Protein AF-A0A2E3REM9-F1 (afdb_monomer_lite)

Radius of gyration: 15.67 Å; chains: 1; bounding box: 41×40×38 Å

Secondary structure (DSSP, 8-state):
-EES-S-HHHHHHHHHHHHHHSPTTPPPEEEEEE-GGGS-TTS----HHHHHHHHGGGSSEEEEEES-HHHHHHHHGGGS-S-SEEEE-TT---TT-HHHHHHHHHH--TT-EEEEEEEETTTTEEEEEE--HHHHHHHHHHHS-----

Sequence (149 aa):
MEFGITDPDRSLRLVKLAVEACSPGQQVCYTALDLFDARSEKRSPLTIKQAHRHFASSGAKVQLVPGPLPEGLARTANTLLGSDLIIFAEDVVPANDGRFWFYLPRLLHPESCVLRAHRAGVDQECRFAEITHAEVERRASIGLPRRVA

Foldseek 3Di:
DEEDDQDLVVVLVVLLVVVVPDDPPDAAAAEYEEQQCPDDPVRPNRHPVNSCVSNVVSRHNYHYFHDDQLVSCVVCLVVQAAAQEYEYEAVDDPDQQLSNLQSVLRNHDPNHWYWYWFQDDPVRDTDIDTQDSVNSVVSNVSNDDPPDD

pLDDT: mean 84.79, std 11.6, range [41.91, 95.25]

Structure (mmCIF, N/CA/C/O backbone):
data_AF-A0A2E3REM9-F1
#
_entry.id   AF-A0A2E3REM9-F1
#
loop_
_atom_site.group_PDB
_atom_site.id
_atom_site.type_symbol
_atom_site.label_atom_id
_atom_site.label_alt_id
_atom_site.label_comp_id
_atom_site.label_asym_id
_atom_site.label_entity_id
_atom_site.label_seq_id
_atom_site.pdbx_PDB_ins_code
_atom_site.Cartn_x
_atom_site.Cartn_y
_atom_site.Cartn_z
_atom_site.occupancy
_atom_site.B_iso_or_equiv
_atom_site.auth_seq_id
_atom_site.auth_comp_id
_atom_site.auth_asym_id
_atom_site.auth_atom_id
_atom_site.pdbx_PDB_model_num
ATOM 1 N N . MET A 1 1 ? -2.068 -0.260 3.474 1.00 92.31 1 MET A N 1
ATOM 2 C CA . MET A 1 1 ? -0.804 -0.089 2.723 1.00 92.31 1 MET A CA 1
ATOM 3 C C . MET A 1 1 ? -0.969 -0.627 1.311 1.00 92.31 1 MET A C 1
ATOM 5 O O . MET A 1 1 ? -1.717 -1.579 1.119 1.00 92.31 1 MET A O 1
ATOM 9 N N . GLU A 1 2 ? -0.274 -0.042 0.340 1.00 93.25 2 GLU A N 1
ATOM 10 C CA . GLU A 1 2 ? -0.287 -0.493 -1.051 1.00 93.25 2 GLU A CA 1
ATOM 11 C C . GLU A 1 2 ? 1.123 -0.582 -1.658 1.00 93.25 2 GLU A C 1
ATOM 13 O O . GLU A 1 2 ? 1.978 0.278 -1.433 1.00 93.25 2 GLU A O 1
ATOM 18 N N . PHE A 1 3 ? 1.355 -1.637 -2.436 1.00 91.69 3 PHE A N 1
ATOM 19 C CA . PHE A 1 3 ? 2.582 -1.899 -3.174 1.00 91.69 3 PHE A CA 1
ATOM 20 C C . PHE A 1 3 ? 2.321 -1.765 -4.672 1.00 91.69 3 PHE A C 1
ATOM 22 O O . PHE A 1 3 ? 1.681 -2.626 -5.278 1.00 91.69 3 PHE A O 1
ATOM 29 N N . GLY A 1 4 ? 2.854 -0.695 -5.260 1.00 89.19 4 GLY A N 1
ATOM 30 C CA . GLY A 1 4 ? 2.566 -0.292 -6.629 1.00 89.19 4 GLY A CA 1
ATOM 31 C C . GLY A 1 4 ? 1.167 0.301 -6.774 1.00 89.19 4 GLY A C 1
ATOM 32 O O . GLY A 1 4 ? 0.169 -0.313 -6.415 1.00 89.19 4 GLY A O 1
ATOM 33 N N . ILE A 1 5 ? 1.079 1.492 -7.353 1.00 88.19 5 ILE A N 1
ATOM 34 C CA . ILE A 1 5 ? -0.178 2.140 -7.710 1.00 88.19 5 ILE A CA 1
ATOM 35 C C . ILE A 1 5 ? -0.357 1.996 -9.220 1.00 88.19 5 ILE A C 1
ATOM 37 O O . ILE A 1 5 ? 0.382 2.572 -10.019 1.00 88.19 5 ILE A O 1
ATOM 41 N N . THR A 1 6 ? -1.326 1.188 -9.634 1.00 83.19 6 THR A N 1
ATOM 42 C CA . THR A 1 6 ? -1.710 1.046 -11.051 1.00 83.19 6 THR A CA 1
ATOM 43 C C . THR A 1 6 ? -2.896 1.923 -11.423 1.00 83.19 6 THR A C 1
ATOM 45 O O . THR A 1 6 ? -2.969 2.408 -12.549 1.00 83.19 6 THR A O 1
ATOM 48 N N . ASP A 1 7 ? -3.798 2.144 -10.470 1.00 87.00 7 ASP A N 1
ATOM 49 C CA . ASP A 1 7 ? -5.006 2.955 -10.597 1.00 87.00 7 ASP A CA 1
ATOM 50 C C . ASP A 1 7 ? -5.124 3.840 -9.342 1.00 87.00 7 ASP A C 1
ATOM 52 O O . ASP A 1 7 ? -5.569 3.356 -8.296 1.00 87.00 7 ASP A O 1
ATOM 56 N N . PRO A 1 8 ? -4.684 5.111 -9.417 1.00 89.12 8 PRO A N 1
ATOM 57 C CA . PRO A 1 8 ? -4.715 6.034 -8.285 1.00 89.12 8 PRO A CA 1
ATOM 58 C C . PRO A 1 8 ? -6.134 6.312 -7.785 1.00 89.12 8 PRO A C 1
ATOM 60 O O . PRO A 1 8 ? -6.338 6.428 -6.577 1.00 89.12 8 PRO A O 1
ATOM 63 N N . ASP A 1 9 ? -7.115 6.357 -8.691 1.00 90.81 9 ASP A N 1
ATOM 64 C CA . ASP A 1 9 ? -8.505 6.646 -8.354 1.00 90.81 9 ASP A CA 1
ATOM 65 C C . ASP A 1 9 ? -9.126 5.492 -7.559 1.00 90.81 9 ASP A C 1
ATOM 67 O O . ASP A 1 9 ? -9.851 5.723 -6.586 1.00 90.81 9 ASP A O 1
ATOM 71 N N . ARG A 1 10 ? -8.825 4.235 -7.920 1.00 89.62 10 ARG A N 1
ATOM 72 C CA . ARG A 1 10 ? -9.214 3.062 -7.116 1.00 89.62 10 ARG A CA 1
ATOM 73 C C . ARG A 1 10 ? -8.618 3.146 -5.720 1.00 89.62 10 ARG A C 1
ATOM 75 O O . ARG A 1 10 ? -9.345 2.971 -4.743 1.00 89.62 10 ARG A O 1
ATOM 82 N N . SER A 1 11 ? -7.317 3.399 -5.625 1.00 92.12 11 SER A N 1
ATOM 83 C CA . SER A 1 11 ? -6.638 3.506 -4.337 1.00 92.12 11 SER A CA 1
ATOM 84 C C . SER A 1 11 ? -7.252 4.620 -3.490 1.00 92.12 11 SER A C 1
ATOM 86 O O . SER A 1 11 ? -7.528 4.411 -2.313 1.00 92.12 11 SER A O 1
ATOM 88 N N . LEU A 1 12 ? -7.572 5.773 -4.088 1.00 94.06 12 LEU A N 1
ATOM 89 C CA . LEU A 1 12 ? -8.200 6.887 -3.381 1.00 94.06 12 LEU A CA 1
ATOM 90 C C . LEU A 1 12 ? -9.591 6.519 -2.858 1.00 94.06 12 LEU A C 1
ATOM 92 O O . LEU A 1 12 ? -9.904 6.835 -1.710 1.00 94.06 12 LEU A O 1
ATOM 96 N N . ARG A 1 13 ? -10.413 5.833 -3.663 1.00 93.06 13 ARG A N 1
ATOM 97 C CA . ARG A 1 13 ? -11.732 5.344 -3.227 1.00 93.06 13 ARG A CA 1
ATOM 98 C C . ARG A 1 13 ? -11.617 4.391 -2.039 1.00 93.06 13 ARG A C 1
ATOM 100 O O . ARG A 1 13 ? -12.376 4.533 -1.089 1.00 93.06 13 ARG A O 1
ATOM 107 N N . LEU A 1 14 ? -10.653 3.469 -2.063 1.00 92.25 14 LEU A N 1
ATOM 108 C CA . LEU A 1 14 ? -10.423 2.536 -0.955 1.00 92.25 14 LEU A CA 1
ATOM 109 C C . LEU A 1 14 ? -9.978 3.251 0.323 1.00 92.25 14 LEU A C 1
ATOM 111 O O . LEU A 1 14 ? -10.472 2.936 1.401 1.00 92.25 14 LEU A O 1
ATOM 115 N N . VAL A 1 15 ? -9.080 4.233 0.213 1.00 94.44 15 VAL A N 1
ATOM 116 C CA . VAL A 1 15 ? -8.633 5.012 1.377 1.00 94.44 15 VAL A CA 1
ATOM 117 C C . VAL A 1 15 ? -9.785 5.829 1.959 1.00 94.44 15 VAL A C 1
ATOM 119 O O . VAL A 1 15 ? -9.955 5.840 3.173 1.00 94.44 15 VAL A O 1
ATOM 122 N N . LYS A 1 16 ? -10.602 6.471 1.115 1.00 94.56 16 LYS A N 1
ATOM 123 C CA . LYS A 1 16 ? -11.787 7.213 1.573 1.00 94.56 16 LYS A CA 1
ATOM 124 C C . LYS A 1 16 ? -12.793 6.302 2.270 1.00 94.56 16 LYS A C 1
ATOM 126 O O . LYS A 1 16 ? -13.236 6.637 3.360 1.00 94.56 16 LYS A O 1
ATOM 131 N N . LEU A 1 17 ? -13.065 5.128 1.700 1.00 94.06 17 LEU A N 1
ATOM 132 C CA . LEU A 1 17 ? -13.930 4.129 2.325 1.00 94.06 17 LEU A CA 1
ATOM 133 C C . LEU A 1 17 ? -13.404 3.710 3.707 1.00 94.06 17 LEU A C 1
ATOM 135 O O . LEU A 1 17 ? -14.178 3.616 4.652 1.00 94.06 17 LEU A O 1
ATOM 139 N N . ALA A 1 18 ? -12.093 3.494 3.844 1.00 93.06 18 ALA A N 1
ATOM 140 C CA . ALA A 1 18 ? -11.487 3.167 5.133 1.00 93.06 18 ALA A CA 1
ATOM 141 C C . ALA A 1 18 ? -11.625 4.316 6.147 1.00 93.06 18 ALA A C 1
ATOM 143 O O . ALA A 1 18 ? -11.913 4.071 7.313 1.00 93.06 18 ALA A O 1
ATOM 144 N N . VAL A 1 19 ? -11.451 5.568 5.708 1.00 93.62 19 VAL A N 1
ATOM 145 C CA . VAL A 1 19 ? -11.638 6.757 6.557 1.00 93.62 19 VAL A CA 1
ATOM 146 C C . VAL A 1 19 ? -13.088 6.886 7.019 1.00 93.62 19 VAL A C 1
ATOM 148 O O . VAL A 1 19 ? -13.319 7.151 8.194 1.00 93.62 19 VAL A O 1
ATOM 151 N N . GLU A 1 20 ? -14.054 6.660 6.130 1.00 92.62 20 GLU A N 1
ATOM 152 C CA . GLU A 1 20 ? -15.488 6.699 6.444 1.00 92.62 20 GLU A CA 1
ATOM 153 C C . GLU A 1 20 ? -15.923 5.557 7.375 1.00 92.62 20 GLU A C 1
ATOM 155 O O . GLU A 1 20 ? -16.804 5.747 8.210 1.00 92.62 20 GLU A O 1
ATOM 160 N N . ALA A 1 21 ? -15.300 4.381 7.254 1.00 91.06 21 ALA A N 1
ATOM 161 C CA . ALA A 1 21 ? -15.583 3.221 8.097 1.00 91.06 21 ALA A CA 1
ATOM 162 C C . ALA A 1 21 ? -14.906 3.283 9.480 1.00 91.06 21 ALA A C 1
ATOM 164 O O . ALA A 1 21 ? -15.289 2.538 10.385 1.00 91.06 21 ALA A O 1
ATOM 165 N N . CYS A 1 22 ? -13.894 4.137 9.657 1.00 89.69 22 CYS A N 1
ATOM 166 C CA . CYS A 1 22 ? -13.171 4.254 10.918 1.00 89.69 22 CYS A CA 1
ATOM 167 C C . CYS A 1 22 ? -14.002 4.955 11.997 1.00 89.69 22 CYS A C 1
ATOM 169 O O . CYS A 1 22 ? -14.762 5.889 11.744 1.00 89.69 22 CYS A O 1
ATOM 171 N N . SER A 1 23 ? -13.807 4.527 13.246 1.00 87.81 23 SER A N 1
ATOM 172 C CA . SER A 1 23 ? -14.480 5.149 14.386 1.00 87.81 23 SER A CA 1
ATOM 173 C C . SER A 1 23 ? -13.996 6.590 14.600 1.00 87.81 23 SER A C 1
ATOM 175 O O . SER A 1 23 ? -12.817 6.882 14.367 1.00 87.81 23 SER A O 1
ATOM 177 N N . PRO A 1 24 ? -14.854 7.491 15.116 1.00 83.00 24 PRO A N 1
ATOM 178 C CA . PRO A 1 24 ? -14.444 8.845 15.469 1.00 83.00 24 PRO A CA 1
ATOM 179 C C . PRO A 1 24 ? -13.210 8.843 16.384 1.00 83.00 24 PRO A C 1
ATOM 181 O O . PRO A 1 24 ? -13.202 8.194 17.428 1.00 83.00 24 PRO A O 1
ATOM 184 N N . GLY A 1 25 ? -12.161 9.569 15.986 1.00 80.62 25 GLY A N 1
ATOM 185 C CA . GLY A 1 25 ? -10.901 9.671 16.734 1.00 80.62 25 GLY A CA 1
ATOM 186 C C . GLY A 1 25 ? -9.806 8.683 16.316 1.00 80.62 25 GLY A C 1
ATOM 187 O O . GLY A 1 25 ? -8.664 8.854 16.740 1.00 80.62 25 GLY A O 1
ATOM 188 N N . GLN A 1 26 ? -10.098 7.702 15.456 1.00 88.19 26 GLN A N 1
ATOM 189 C CA . GLN A 1 26 ? -9.066 6.875 14.826 1.00 88.19 26 GLN A CA 1
ATOM 190 C C . GLN A 1 26 ? -8.552 7.527 13.539 1.00 88.19 26 GLN A C 1
ATOM 192 O O . GLN A 1 26 ? -9.322 8.043 12.731 1.00 88.19 26 GLN A O 1
ATOM 197 N N . GLN A 1 27 ? -7.232 7.503 13.341 1.00 90.50 27 GLN A N 1
ATOM 198 C CA . GLN A 1 27 ? -6.590 8.032 12.140 1.00 90.50 27 GLN A CA 1
ATOM 199 C C . GLN A 1 27 ? -6.176 6.890 11.213 1.00 90.50 27 GLN A C 1
ATOM 201 O O . GLN A 1 27 ? -5.276 6.116 11.535 1.00 90.50 27 GLN A O 1
ATOM 206 N N . VAL A 1 28 ? -6.767 6.844 10.018 1.00 93.56 28 VAL A N 1
ATOM 207 C CA . VAL A 1 28 ? -6.306 5.950 8.950 1.00 93.56 28 VAL A CA 1
ATOM 208 C C . VAL A 1 28 ? -4.937 6.410 8.462 1.00 93.56 28 VAL A C 1
ATOM 210 O O . VAL A 1 28 ? -4.751 7.570 8.084 1.00 93.56 28 VAL A O 1
ATOM 213 N N . CYS A 1 29 ? -3.979 5.488 8.443 1.00 94.12 29 CYS A N 1
ATOM 214 C CA . CYS A 1 29 ? -2.651 5.703 7.881 1.00 94.12 29 CYS A CA 1
ATOM 215 C C . CYS A 1 29 ? -2.546 4.973 6.539 1.00 94.12 29 CYS A C 1
ATOM 217 O O . CYS A 1 29 ? -2.683 3.752 6.463 1.00 94.12 29 CYS A O 1
ATOM 219 N N . TYR A 1 30 ? -2.293 5.720 5.467 1.00 95.25 30 TYR A N 1
ATOM 220 C CA . TYR A 1 30 ? -2.140 5.170 4.128 1.00 95.25 30 TYR A CA 1
ATOM 221 C C . TYR A 1 30 ? -0.698 5.313 3.654 1.00 95.25 30 TYR A C 1
ATOM 223 O O . TYR A 1 30 ? -0.241 6.413 3.344 1.00 95.25 30 TYR A O 1
ATOM 231 N N . THR A 1 31 ? -0.001 4.184 3.555 1.00 94.81 31 THR A N 1
ATOM 232 C CA . THR A 1 31 ? 1.347 4.125 2.986 1.00 94.81 31 THR A CA 1
ATOM 233 C C . THR A 1 31 ? 1.319 3.475 1.611 1.00 94.81 31 THR A C 1
ATOM 235 O O . THR A 1 31 ? 0.779 2.375 1.475 1.00 94.81 31 THR A O 1
ATOM 238 N N . ALA A 1 32 ? 1.940 4.119 0.623 1.00 93.50 32 ALA A N 1
ATOM 239 C CA . ALA A 1 32 ? 2.143 3.555 -0.708 1.00 93.50 32 ALA A CA 1
ATOM 240 C C . ALA A 1 32 ? 3.629 3.521 -1.080 1.00 93.50 32 ALA A C 1
ATOM 242 O O . ALA A 1 32 ? 4.317 4.542 -0.995 1.00 93.50 32 ALA A O 1
ATOM 243 N N . LEU A 1 33 ? 4.113 2.353 -1.503 1.00 92.69 33 LEU A N 1
ATOM 244 C CA . LEU A 1 33 ? 5.456 2.181 -2.057 1.00 92.69 33 LEU A CA 1
ATOM 245 C C . LEU A 1 33 ? 5.346 2.042 -3.572 1.00 92.69 33 LEU A C 1
ATOM 247 O O . LEU A 1 33 ? 4.666 1.142 -4.067 1.00 92.69 33 LEU A O 1
ATOM 251 N N . ASP A 1 34 ? 6.033 2.911 -4.301 1.00 91.06 34 ASP A N 1
ATOM 252 C CA . ASP A 1 34 ? 6.029 2.913 -5.760 1.00 91.06 34 ASP A CA 1
ATOM 253 C C . ASP A 1 34 ? 7.325 3.530 -6.300 1.00 91.06 34 ASP A C 1
ATOM 255 O O . ASP A 1 34 ? 8.010 4.292 -5.624 1.00 91.06 34 ASP A O 1
ATOM 259 N N . LEU A 1 35 ? 7.649 3.242 -7.554 1.00 89.38 35 LEU A N 1
ATOM 260 C CA . LEU A 1 35 ? 8.724 3.896 -8.286 1.00 89.38 35 LEU A CA 1
ATOM 261 C C . LEU A 1 35 ? 8.412 5.373 -8.590 1.00 89.38 35 LEU A C 1
ATOM 263 O O . LEU A 1 35 ? 9.348 6.163 -8.673 1.00 89.38 35 LEU A O 1
ATOM 267 N N . PHE A 1 36 ? 7.134 5.753 -8.730 1.00 88.81 36 PHE A N 1
ATOM 268 C CA . PHE A 1 36 ? 6.691 7.107 -9.108 1.00 88.81 36 PHE A CA 1
ATOM 269 C C . PHE A 1 36 ? 7.482 7.670 -10.304 1.00 88.81 36 PHE A C 1
ATOM 271 O O . PHE A 1 36 ? 7.388 7.137 -11.408 1.00 88.81 36 PHE A O 1
ATOM 278 N N . ASP A 1 37 ? 8.308 8.696 -10.075 1.00 86.62 37 ASP A N 1
ATOM 279 C CA . ASP A 1 37 ? 9.135 9.370 -11.080 1.00 86.62 37 ASP A CA 1
ATOM 280 C C . ASP A 1 37 ? 10.173 8.440 -11.740 1.00 86.62 37 ASP A C 1
ATOM 282 O O . ASP A 1 37 ? 10.679 8.746 -12.815 1.00 86.62 37 ASP A O 1
ATOM 286 N N . ALA A 1 38 ? 10.481 7.292 -11.125 1.00 84.38 38 ALA A N 1
ATOM 287 C CA . ALA A 1 38 ? 11.382 6.278 -11.674 1.00 84.38 38 ALA A CA 1
ATOM 288 C C . ALA A 1 38 ? 10.677 5.229 -12.559 1.00 84.38 38 ALA A C 1
ATOM 290 O O . ALA A 1 38 ? 11.325 4.294 -13.036 1.00 84.38 38 ALA A O 1
ATOM 291 N N . ARG A 1 39 ? 9.355 5.328 -12.776 1.00 80.56 39 ARG A N 1
ATOM 292 C CA . ARG A 1 39 ? 8.654 4.462 -13.736 1.00 80.56 39 ARG A CA 1
ATOM 293 C C . ARG A 1 39 ? 9.093 4.805 -15.160 1.00 80.56 39 ARG A C 1
ATOM 295 O O . ARG A 1 39 ? 9.197 5.968 -15.528 1.00 80.56 39 ARG A O 1
ATOM 302 N N . SER A 1 40 ? 9.295 3.783 -15.993 1.00 71.62 40 SER A N 1
ATOM 303 C CA . SER A 1 40 ? 9.466 3.985 -17.436 1.00 71.62 40 SER A CA 1
ATOM 304 C C . SER A 1 40 ? 8.228 4.674 -18.017 1.00 71.62 40 SER A C 1
ATOM 306 O O . SER A 1 40 ? 7.124 4.258 -17.671 1.00 71.62 40 SER A O 1
ATOM 308 N N . GLU A 1 41 ? 8.388 5.600 -18.965 1.00 60.84 41 GLU A N 1
ATOM 309 C CA . GLU A 1 41 ? 7.301 6.391 -19.585 1.00 60.84 41 GLU A CA 1
ATOM 310 C C . GLU A 1 41 ? 6.109 5.561 -20.112 1.00 60.84 41 GLU A C 1
ATOM 312 O O . GLU A 1 41 ? 4.993 6.059 -20.221 1.00 60.84 41 GLU A O 1
ATOM 317 N N . LYS A 1 42 ? 6.319 4.269 -20.402 1.00 62.09 42 LYS A N 1
ATOM 318 C CA . LYS A 1 42 ? 5.278 3.322 -20.838 1.00 62.09 42 LYS A CA 1
ATOM 319 C C . LYS A 1 42 ? 4.334 2.846 -19.723 1.00 62.09 42 LYS A C 1
ATOM 321 O O . LYS A 1 42 ? 3.307 2.245 -20.027 1.00 62.09 42 LYS A O 1
ATOM 326 N N . ARG A 1 43 ? 4.671 3.051 -18.447 1.00 61.72 43 ARG A N 1
ATOM 327 C CA . ARG A 1 43 ? 3.816 2.739 -17.290 1.00 61.72 43 ARG A CA 1
ATOM 328 C C . ARG A 1 43 ? 3.332 4.061 -16.707 1.00 61.72 43 ARG A C 1
ATOM 330 O O . ARG A 1 43 ? 4.161 4.915 -16.430 1.00 61.72 43 ARG A O 1
ATOM 337 N N . SER A 1 44 ? 2.010 4.193 -16.549 1.00 61.56 44 SER A N 1
ATOM 338 C CA . SER A 1 44 ? 1.286 5.394 -16.090 1.00 61.56 44 SER A CA 1
ATOM 339 C C . SER A 1 44 ? 2.155 6.372 -15.269 1.00 61.56 44 SER A C 1
ATOM 341 O O . SER A 1 44 ? 2.650 5.972 -14.207 1.00 61.56 44 SER A O 1
ATOM 343 N N . PRO A 1 45 ? 2.372 7.619 -15.739 1.00 67.81 45 PRO A N 1
ATOM 344 C CA . PRO A 1 45 ? 3.362 8.538 -15.181 1.00 67.81 45 PRO A CA 1
ATOM 345 C C 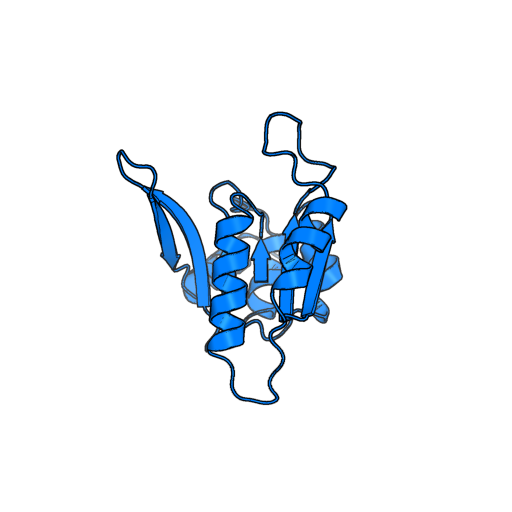. PRO A 1 45 ? 2.803 9.270 -13.955 1.00 67.81 45 PRO A C 1
ATOM 347 O O . PRO A 1 45 ? 2.622 10.487 -13.960 1.00 67.81 45 PRO A O 1
ATOM 350 N N . LEU A 1 46 ? 2.482 8.530 -12.894 1.00 84.50 46 LEU A N 1
ATOM 351 C CA . LEU A 1 46 ? 2.107 9.138 -11.624 1.00 84.50 46 LEU A CA 1
ATOM 352 C C . LEU A 1 46 ? 3.373 9.620 -10.902 1.00 84.50 46 LEU A C 1
ATOM 354 O O . LEU A 1 46 ? 4.058 8.843 -10.239 1.00 84.50 46 LEU A O 1
ATOM 358 N N . THR A 1 47 ? 3.671 10.913 -11.012 1.00 89.12 47 THR A N 1
ATOM 359 C CA . THR A 1 47 ? 4.765 11.540 -10.249 1.00 89.12 47 THR A CA 1
ATOM 360 C C . THR A 1 47 ? 4.453 11.546 -8.754 1.00 89.12 47 THR A C 1
ATOM 362 O O . THR A 1 47 ? 3.283 11.576 -8.348 1.00 89.12 47 THR A O 1
ATOM 365 N N . ILE A 1 48 ? 5.483 11.629 -7.906 1.00 91.56 48 ILE A N 1
ATOM 366 C CA . ILE A 1 48 ? 5.274 11.701 -6.451 1.00 91.56 48 ILE A CA 1
ATOM 367 C C . ILE A 1 48 ? 4.432 12.925 -6.051 1.00 91.56 48 ILE A C 1
ATOM 369 O O . ILE A 1 48 ? 3.583 12.852 -5.162 1.00 91.56 48 ILE A O 1
ATOM 373 N N . LYS A 1 49 ? 4.600 14.052 -6.759 1.00 91.06 49 LYS A N 1
ATOM 374 C CA . LYS A 1 49 ? 3.833 15.287 -6.528 1.00 91.06 49 LYS A CA 1
ATOM 375 C C . LYS A 1 49 ? 2.360 15.121 -6.893 1.00 91.06 49 LYS A C 1
ATOM 377 O O . LYS A 1 49 ? 1.489 15.631 -6.186 1.00 91.06 49 LYS A O 1
ATOM 382 N N . GLN A 1 50 ? 2.066 14.441 -8.002 1.00 91.75 50 GLN A N 1
ATOM 383 C CA . GLN A 1 50 ? 0.687 14.143 -8.394 1.00 91.75 50 GLN A CA 1
ATOM 384 C C . GLN A 1 50 ? 0.039 13.187 -7.399 1.00 91.75 50 GLN A C 1
ATOM 386 O O . GLN A 1 50 ? -1.056 13.489 -6.936 1.00 91.75 50 GLN A O 1
ATOM 391 N N . ALA A 1 51 ? 0.733 12.116 -7.005 1.00 92.31 51 ALA A N 1
ATOM 392 C CA . ALA A 1 51 ? 0.247 11.184 -5.995 1.00 92.31 51 ALA A CA 1
ATOM 393 C C . ALA A 1 51 ? -0.073 11.903 -4.676 1.00 92.31 51 ALA A C 1
ATOM 395 O O . ALA A 1 51 ? -1.180 11.774 -4.158 1.00 92.31 51 ALA A O 1
ATOM 396 N N . HIS A 1 52 ? 0.840 12.737 -4.169 1.00 92.44 52 HIS A N 1
ATOM 397 C CA . HIS A 1 52 ? 0.619 13.444 -2.906 1.00 92.44 52 HIS A CA 1
ATOM 398 C C . HIS A 1 52 ? -0.616 14.349 -2.965 1.00 92.44 52 HIS A C 1
ATOM 400 O O . HIS A 1 52 ? -1.452 14.332 -2.067 1.00 92.44 52 HIS A O 1
ATOM 406 N N . ARG A 1 53 ? -0.769 15.118 -4.048 1.00 93.25 53 ARG A N 1
ATOM 407 C CA . ARG A 1 53 ? -1.945 15.973 -4.259 1.00 93.25 53 ARG A CA 1
ATOM 408 C C . ARG A 1 53 ? -3.233 15.163 -4.413 1.00 93.25 53 ARG A C 1
ATOM 410 O O . ARG A 1 53 ? -4.267 15.586 -3.911 1.00 93.25 53 ARG A O 1
ATOM 417 N N . HIS A 1 54 ? -3.167 14.013 -5.077 1.00 93.19 54 HIS A N 1
ATOM 418 C CA . HIS A 1 54 ? -4.311 13.133 -5.283 1.00 93.19 54 HIS A CA 1
ATOM 419 C C . HIS A 1 54 ? -4.837 12.578 -3.949 1.00 93.19 54 HIS A C 1
ATOM 421 O O . HIS A 1 54 ? -6.021 12.711 -3.632 1.00 93.19 54 HIS A O 1
ATOM 427 N N . PHE A 1 55 ? -3.939 12.056 -3.109 1.00 94.25 55 PHE A N 1
ATOM 428 C CA . PHE A 1 55 ? -4.301 11.454 -1.824 1.00 94.25 55 PHE A CA 1
ATOM 429 C C . PHE A 1 55 ? -4.483 12.457 -0.679 1.00 94.25 55 PHE A C 1
ATOM 431 O O . PHE A 1 55 ? -5.097 12.103 0.324 1.00 94.25 55 PHE A O 1
ATOM 438 N N . ALA A 1 56 ? -4.038 13.711 -0.812 1.00 91.25 56 ALA A N 1
ATOM 439 C CA . ALA A 1 56 ? -4.255 14.745 0.206 1.00 91.25 56 ALA A CA 1
ATOM 440 C C . ALA A 1 56 ? -5.746 14.968 0.530 1.00 91.25 56 ALA A C 1
ATOM 442 O O . ALA A 1 56 ? -6.091 15.321 1.652 1.00 91.25 56 ALA A O 1
ATOM 443 N N . SER A 1 57 ? -6.636 14.710 -0.435 1.00 89.00 57 SER A N 1
ATOM 444 C CA . SER A 1 57 ? -8.093 14.820 -0.267 1.00 89.00 57 SER A CA 1
ATOM 445 C C . SER A 1 57 ? -8.751 13.618 0.427 1.00 89.00 57 SER A C 1
ATOM 447 O O . SER A 1 57 ? -9.974 13.574 0.546 1.00 89.00 57 SER A O 1
ATOM 449 N N . SER A 1 58 ? -7.972 12.612 0.837 1.00 91.81 58 SER A N 1
ATOM 450 C CA . SER A 1 58 ? -8.506 11.368 1.402 1.00 91.81 58 SER A CA 1
ATOM 451 C C . SER A 1 58 ? -8.906 11.467 2.874 1.00 91.81 58 SER A C 1
ATOM 453 O O . SER A 1 58 ? -9.676 10.635 3.334 1.00 91.81 58 SER A O 1
ATOM 455 N N . GLY A 1 59 ? -8.373 12.442 3.619 1.00 90.56 59 GLY A N 1
ATOM 456 C CA . GLY A 1 59 ? -8.531 12.525 5.078 1.00 90.56 59 GLY A CA 1
ATOM 457 C C . GLY A 1 59 ? -7.628 11.567 5.870 1.00 90.56 59 GLY A C 1
ATOM 458 O O . GLY A 1 59 ? -7.560 11.667 7.093 1.00 90.56 59 GLY A O 1
ATOM 459 N N . ALA A 1 60 ? -6.891 10.679 5.196 1.00 93.94 60 ALA A N 1
ATOM 460 C CA . ALA A 1 60 ? -5.910 9.800 5.821 1.00 93.94 60 ALA A CA 1
ATOM 461 C C . ALA A 1 60 ? -4.557 10.501 6.023 1.00 93.94 60 ALA A C 1
ATOM 463 O O . ALA A 1 60 ? -4.193 11.442 5.311 1.00 93.94 60 ALA A O 1
ATOM 464 N N . LYS A 1 61 ? -3.750 9.983 6.952 1.00 94.25 61 LYS A N 1
ATOM 465 C CA . LYS A 1 61 ? -2.326 10.315 7.041 1.00 94.25 61 LYS A CA 1
ATOM 466 C C . LYS A 1 61 ? -1.580 9.572 5.936 1.00 94.25 61 LYS A C 1
ATOM 468 O O . LYS A 1 61 ? -1.378 8.362 6.025 1.00 94.25 61 LYS A O 1
ATOM 473 N N . VAL A 1 62 ? -1.196 10.295 4.888 1.00 94.25 62 VAL A N 1
ATOM 474 C CA . VAL A 1 62 ? -0.572 9.721 3.690 1.00 94.25 62 VAL A CA 1
ATOM 475 C C . VAL A 1 62 ? 0.952 9.715 3.809 1.00 94.25 62 VAL A C 1
ATOM 477 O O . VAL A 1 62 ? 1.561 10.743 4.095 1.00 94.25 62 VAL A O 1
ATOM 480 N N . GLN A 1 63 ? 1.573 8.573 3.516 1.00 93.94 63 GLN A N 1
ATOM 481 C CA . GLN A 1 63 ? 3.018 8.418 3.366 1.00 93.94 63 GLN A CA 1
ATOM 482 C C . GLN A 1 63 ? 3.333 7.780 2.008 1.00 93.94 63 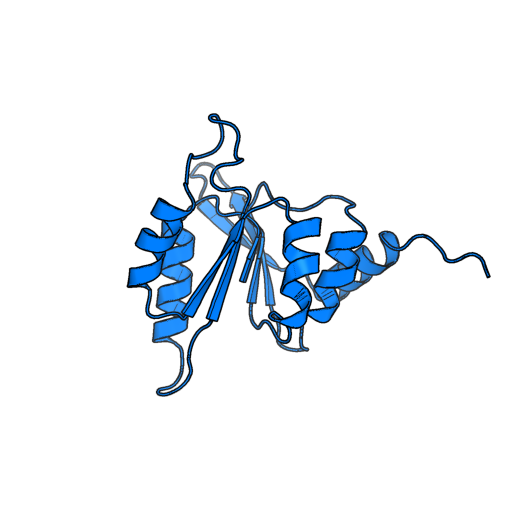GLN A C 1
ATOM 484 O O . GLN A 1 63 ? 2.925 6.659 1.716 1.00 93.94 63 GLN A O 1
ATOM 489 N N . LEU A 1 64 ? 4.089 8.485 1.168 1.00 93.88 64 LEU A N 1
ATOM 490 C CA . LEU A 1 64 ? 4.524 7.983 -0.137 1.00 93.88 64 LEU A CA 1
ATOM 491 C C . LEU A 1 64 ? 6.013 7.665 -0.085 1.00 93.88 64 LEU A C 1
ATOM 493 O O . LEU A 1 64 ? 6.820 8.501 0.318 1.00 93.88 64 LEU A O 1
ATOM 497 N N . VAL A 1 65 ? 6.371 6.450 -0.483 1.00 92.50 65 VAL A N 1
ATOM 498 C CA . VAL A 1 65 ? 7.735 5.933 -0.388 1.00 92.50 65 VAL A CA 1
ATOM 499 C C . VAL A 1 65 ? 8.244 5.652 -1.799 1.00 92.50 65 VAL A C 1
ATOM 501 O O . VAL A 1 65 ? 7.856 4.643 -2.392 1.00 92.50 65 VAL A O 1
ATOM 504 N N . PRO A 1 66 ? 9.099 6.526 -2.356 1.00 91.50 66 PRO A N 1
ATOM 505 C CA . PRO A 1 66 ? 9.664 6.312 -3.674 1.00 91.50 66 PRO A CA 1
ATOM 506 C C . PRO A 1 66 ? 10.750 5.232 -3.664 1.00 91.50 66 PRO A C 1
ATOM 508 O O . PRO A 1 66 ? 11.614 5.187 -2.778 1.00 91.50 66 PRO A O 1
ATOM 511 N N . GLY A 1 67 ? 10.737 4.392 -4.693 1.00 88.50 67 GLY A N 1
ATOM 512 C CA . GLY A 1 67 ? 11.798 3.438 -5.000 1.00 88.50 67 GLY A CA 1
ATOM 513 C C . GLY A 1 67 ? 11.298 2.013 -5.228 1.00 88.50 67 GLY A C 1
ATOM 514 O O . GLY A 1 67 ? 10.097 1.747 -5.151 1.00 88.50 67 GLY A O 1
ATOM 515 N N . PRO A 1 68 ? 12.216 1.082 -5.538 1.00 86.94 68 PRO A N 1
ATOM 516 C CA . PRO A 1 68 ? 11.850 -0.310 -5.727 1.00 86.94 68 PRO A CA 1
ATOM 517 C C . PRO A 1 68 ? 11.374 -0.921 -4.403 1.00 86.94 68 PRO A C 1
ATOM 519 O O . PRO A 1 68 ? 11.775 -0.497 -3.315 1.00 86.94 68 PRO A O 1
ATOM 522 N N . LEU A 1 69 ? 10.468 -1.896 -4.499 1.00 87.81 69 LEU A N 1
ATOM 523 C CA . LEU A 1 69 ? 9.777 -2.440 -3.331 1.00 87.81 69 LEU A CA 1
ATOM 524 C C . LEU A 1 69 ? 10.692 -3.022 -2.249 1.00 87.81 69 LEU A C 1
ATOM 526 O O . LEU A 1 69 ? 10.442 -2.713 -1.085 1.00 87.81 69 LEU A O 1
ATOM 530 N N . PRO A 1 70 ? 11.701 -3.860 -2.557 1.00 86.00 70 PRO A N 1
ATOM 531 C CA . PRO A 1 70 ? 12.508 -4.494 -1.517 1.00 86.00 70 PRO A CA 1
ATOM 532 C C . PRO A 1 70 ? 13.256 -3.457 -0.674 1.00 86.00 70 PRO A C 1
ATOM 534 O O . PRO A 1 70 ? 13.245 -3.528 0.555 1.00 86.00 70 PRO A O 1
ATOM 537 N N . GLU A 1 71 ? 13.857 -2.454 -1.316 1.00 86.94 71 GLU A N 1
ATOM 538 C CA . GLU A 1 71 ? 14.579 -1.372 -0.647 1.00 86.94 71 GLU A CA 1
ATOM 539 C C . GLU A 1 71 ? 13.627 -0.417 0.070 1.00 86.94 71 GLU A C 1
ATOM 541 O O . GLU A 1 71 ? 13.897 -0.006 1.199 1.00 86.94 71 GLU A O 1
ATOM 546 N N . GLY A 1 72 ? 12.514 -0.057 -0.576 1.00 86.50 72 GLY A N 1
ATOM 547 C CA . GLY A 1 72 ? 11.488 0.797 0.009 1.00 86.50 72 GLY A CA 1
ATOM 548 C C . GLY A 1 72 ? 10.924 0.186 1.286 1.00 86.50 72 GLY A C 1
ATOM 549 O O . GLY A 1 72 ? 10.873 0.866 2.309 1.00 86.50 72 GLY A O 1
ATOM 550 N N . LEU A 1 73 ? 10.592 -1.106 1.242 1.00 87.88 73 LEU A N 1
ATOM 551 C CA . LEU A 1 73 ? 10.040 -1.829 2.377 1.00 87.88 73 LEU A CA 1
ATOM 552 C C . LEU A 1 73 ? 11.068 -1.995 3.494 1.00 87.88 73 LEU A C 1
ATOM 554 O O . LEU A 1 73 ? 10.744 -1.745 4.649 1.00 87.88 73 LEU A O 1
ATOM 558 N N . ALA A 1 74 ? 12.316 -2.349 3.179 1.00 86.56 74 ALA A N 1
ATOM 559 C CA . ALA A 1 74 ? 13.362 -2.477 4.193 1.00 86.56 74 ALA A CA 1
ATOM 560 C C . ALA A 1 74 ? 13.585 -1.168 4.978 1.00 86.56 74 ALA A C 1
ATOM 562 O O . ALA A 1 74 ? 13.809 -1.207 6.187 1.00 86.56 74 ALA A O 1
ATOM 563 N N . ARG A 1 75 ? 13.488 -0.005 4.315 1.00 85.62 75 ARG A N 1
ATOM 564 C CA . ARG A 1 75 ? 13.634 1.309 4.970 1.00 85.62 75 ARG A CA 1
ATOM 565 C C . ARG A 1 75 ? 12.460 1.672 5.875 1.00 85.62 75 ARG A C 1
ATOM 567 O O . ARG A 1 75 ? 12.657 2.397 6.845 1.00 85.62 75 ARG A O 1
ATOM 574 N N . THR A 1 76 ? 11.252 1.219 5.551 1.00 86.06 76 THR A N 1
ATOM 575 C CA . THR A 1 76 ? 10.020 1.645 6.234 1.00 86.06 76 THR A CA 1
ATOM 576 C C . THR A 1 76 ? 9.384 0.562 7.097 1.00 86.06 76 THR A C 1
ATOM 578 O O . THR A 1 76 ? 8.450 0.861 7.834 1.00 86.06 76 THR A O 1
ATOM 581 N N . ALA A 1 77 ? 9.899 -0.670 7.087 1.00 83.50 77 ALA A N 1
ATOM 582 C CA . ALA A 1 77 ? 9.316 -1.800 7.812 1.00 83.50 77 ALA A CA 1
ATOM 583 C C . ALA A 1 77 ? 9.068 -1.500 9.299 1.00 83.50 77 ALA A C 1
ATOM 585 O O . ALA A 1 77 ? 8.006 -1.821 9.819 1.00 83.50 77 ALA A O 1
ATOM 586 N N . ASN A 1 78 ? 9.998 -0.804 9.962 1.00 83.62 78 ASN A N 1
ATOM 587 C CA . ASN A 1 78 ? 9.870 -0.454 11.382 1.00 83.62 78 ASN A CA 1
ATOM 588 C C . ASN A 1 78 ? 8.730 0.536 11.671 1.00 83.62 78 ASN A C 1
ATOM 590 O O . ASN A 1 78 ? 8.224 0.574 12.785 1.00 83.62 78 ASN A O 1
ATOM 594 N N . THR A 1 79 ? 8.332 1.345 10.687 1.00 83.56 79 THR A N 1
ATOM 595 C CA . THR A 1 79 ? 7.235 2.317 10.819 1.00 83.56 79 THR A CA 1
ATOM 596 C C . THR A 1 79 ? 5.887 1.767 10.355 1.00 83.56 79 THR A C 1
ATOM 598 O O . THR A 1 79 ? 4.876 2.435 10.529 1.00 83.56 79 THR A O 1
ATOM 601 N N . LEU A 1 80 ? 5.871 0.581 9.736 1.00 85.19 80 LEU A N 1
ATOM 602 C CA . LEU A 1 80 ? 4.698 -0.017 9.080 1.00 85.19 80 LEU A CA 1
ATOM 603 C C . LEU A 1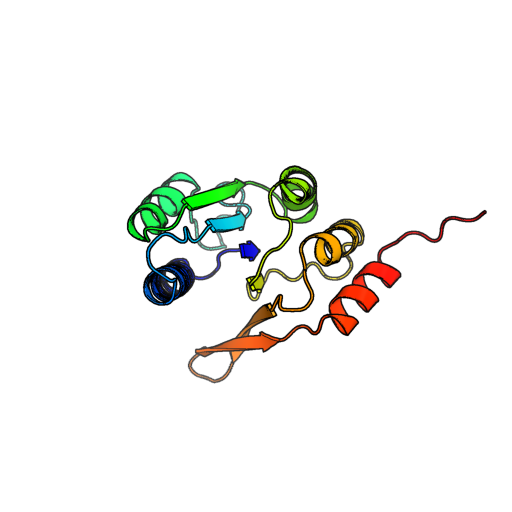 80 ? 4.228 -1.313 9.762 1.00 85.19 80 LEU A C 1
ATOM 605 O O . LEU A 1 80 ? 3.479 -2.094 9.172 1.00 85.19 80 LEU A O 1
ATOM 609 N N . LEU A 1 81 ? 4.690 -1.553 10.989 1.00 87.12 81 LEU A N 1
ATOM 610 C CA . LEU A 1 81 ? 4.284 -2.694 11.807 1.00 87.12 81 LEU A CA 1
ATOM 611 C C . LEU A 1 81 ? 2.788 -2.614 12.139 1.00 87.12 81 LEU A C 1
ATOM 613 O O . LEU A 1 81 ? 2.269 -1.525 12.374 1.00 87.12 81 LEU A O 1
ATOM 617 N N . GLY A 1 82 ? 2.120 -3.768 12.198 1.00 87.19 82 GLY A N 1
ATOM 618 C CA . GLY A 1 82 ? 0.699 -3.840 12.549 1.00 87.19 82 GLY A CA 1
ATOM 619 C C . GLY A 1 82 ? -0.221 -3.290 11.458 1.00 87.19 82 GLY A C 1
ATOM 620 O O . GLY A 1 82 ? -1.179 -2.596 11.760 1.00 87.19 82 GLY A O 1
ATOM 6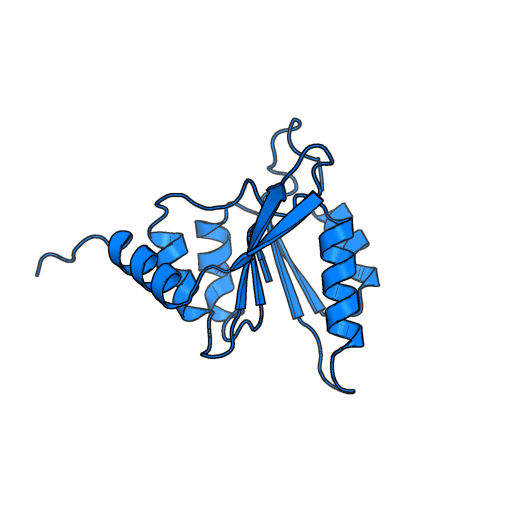21 N N . SER A 1 83 ? 0.088 -3.553 10.189 1.00 92.12 83 SER A N 1
ATOM 622 C CA . SER A 1 83 ? -0.744 -3.128 9.062 1.00 92.12 83 SER A CA 1
ATOM 623 C C . SER A 1 83 ? -2.011 -3.984 8.950 1.00 92.12 83 SER A C 1
ATOM 625 O O . SER A 1 83 ? -1.904 -5.177 8.679 1.00 92.12 83 SER A O 1
ATOM 627 N N . ASP A 1 84 ? -3.199 -3.382 9.030 1.00 93.38 84 ASP A N 1
ATOM 628 C CA . ASP A 1 84 ? -4.480 -4.106 8.898 1.00 93.38 84 ASP A CA 1
ATOM 629 C C . ASP A 1 84 ? -4.749 -4.612 7.477 1.00 93.38 84 ASP A C 1
ATOM 631 O O . ASP A 1 84 ? -5.357 -5.659 7.272 1.00 93.38 84 ASP A O 1
ATOM 635 N N . LEU A 1 85 ? -4.297 -3.867 6.466 1.00 94.06 85 LEU A N 1
ATOM 636 C CA . LEU A 1 85 ? -4.544 -4.188 5.063 1.00 94.06 85 LEU A CA 1
ATOM 637 C C . LEU A 1 85 ? -3.319 -3.893 4.203 1.00 94.06 85 LEU A C 1
ATOM 639 O O . LEU A 1 85 ? -2.787 -2.778 4.205 1.00 94.06 85 LEU A O 1
ATOM 643 N N . ILE A 1 86 ? -2.916 -4.876 3.405 1.00 93.75 86 ILE A N 1
ATOM 644 C CA . ILE A 1 86 ? -1.863 -4.769 2.398 1.00 93.75 86 ILE A CA 1
ATOM 645 C C . ILE A 1 86 ? -2.452 -5.100 1.031 1.00 93.75 86 ILE A C 1
ATOM 647 O O . ILE A 1 86 ? -3.027 -6.167 0.847 1.00 93.75 86 ILE A O 1
ATOM 651 N N . ILE A 1 87 ? -2.267 -4.213 0.056 1.00 93.12 87 ILE A N 1
ATOM 652 C CA . ILE A 1 87 ? -2.701 -4.425 -1.326 1.00 93.12 87 ILE A CA 1
ATOM 653 C C . ILE A 1 87 ? -1.481 -4.480 -2.242 1.00 93.12 87 ILE A C 1
ATOM 655 O O . ILE A 1 87 ? -0.647 -3.581 -2.234 1.00 93.12 87 ILE A O 1
ATOM 659 N N . PHE A 1 88 ? -1.400 -5.518 -3.063 1.00 91.56 88 PHE A N 1
ATOM 660 C CA . PHE A 1 88 ? -0.472 -5.619 -4.182 1.00 91.56 88 PHE A CA 1
ATOM 661 C C . PHE A 1 88 ? -1.171 -5.212 -5.471 1.00 91.56 88 PHE A C 1
ATOM 663 O O . PHE A 1 88 ? -2.222 -5.770 -5.800 1.00 91.56 88 PHE A O 1
ATOM 670 N N . ALA A 1 89 ? -0.583 -4.286 -6.224 1.00 87.50 89 ALA A N 1
ATOM 671 C CA . ALA A 1 89 ? -0.999 -4.060 -7.598 1.00 87.50 89 ALA A CA 1
ATOM 672 C C . ALA A 1 89 ? -0.735 -5.287 -8.484 1.00 87.50 89 ALA A C 1
ATOM 674 O O . ALA A 1 89 ? 0.099 -6.146 -8.198 1.00 87.50 89 ALA A O 1
ATOM 675 N N . GLU A 1 90 ? -1.452 -5.343 -9.601 1.00 81.31 90 GLU A N 1
ATOM 676 C CA . GLU A 1 90 ? -1.437 -6.462 -10.543 1.00 81.31 90 GLU A CA 1
ATOM 677 C C . GLU A 1 90 ? -0.045 -6.799 -11.089 1.00 81.31 90 GLU A C 1
ATOM 679 O O . GLU A 1 90 ? 0.341 -7.973 -11.119 1.00 81.31 90 GLU A O 1
ATOM 684 N N . ASP A 1 91 ? 0.718 -5.776 -11.479 1.00 76.19 91 ASP A N 1
ATOM 685 C CA . ASP A 1 91 ? 2.072 -5.894 -12.026 1.00 76.19 91 ASP A CA 1
ATOM 686 C C . ASP A 1 91 ? 3.154 -5.949 -10.941 1.00 76.19 91 ASP A C 1
ATOM 688 O O . ASP A 1 91 ? 4.346 -6.042 -11.244 1.00 76.19 91 ASP A O 1
ATOM 692 N N . VAL A 1 92 ? 2.738 -5.905 -9.676 1.00 74.06 92 VAL A N 1
ATOM 693 C CA . VAL A 1 92 ? 3.608 -5.791 -8.518 1.00 74.06 92 VAL A CA 1
ATOM 694 C C . VAL A 1 92 ? 3.352 -6.972 -7.591 1.00 74.06 92 VAL A C 1
ATOM 696 O O . VAL A 1 92 ? 2.788 -6.861 -6.512 1.00 74.06 92 VAL A O 1
ATOM 699 N N . VAL A 1 93 ? 3.818 -8.144 -8.011 1.00 68.00 93 VAL A N 1
ATOM 700 C CA . VAL A 1 93 ? 4.154 -9.218 -7.074 1.00 68.00 93 VAL A CA 1
ATOM 701 C C . VAL A 1 93 ? 5.625 -9.521 -7.289 1.00 68.00 93 VAL A C 1
ATOM 703 O O . VAL A 1 93 ? 5.976 -9.998 -8.369 1.00 68.00 93 VAL A O 1
ATOM 706 N N . PRO A 1 94 ? 6.499 -9.249 -6.308 1.00 63.00 94 PRO A N 1
ATOM 707 C CA . PRO A 1 94 ? 7.891 -9.642 -6.417 1.00 63.00 94 PRO A CA 1
ATOM 708 C C . PRO A 1 94 ? 7.964 -11.172 -6.409 1.00 63.00 94 PRO A C 1
ATOM 710 O O . PRO A 1 94 ? 7.956 -11.824 -5.360 1.00 63.00 94 PRO A O 1
ATOM 713 N N . ALA A 1 95 ? 7.975 -11.767 -7.601 1.00 61.59 95 ALA A N 1
ATOM 714 C CA . ALA A 1 95 ? 8.254 -13.179 -7.764 1.00 61.59 95 ALA A CA 1
ATOM 715 C C . ALA A 1 95 ? 9.685 -13.423 -7.261 1.00 61.59 95 ALA A C 1
ATOM 717 O O . ALA A 1 95 ? 10.639 -12.869 -7.798 1.00 61.59 95 ALA A O 1
ATOM 718 N N . ASN A 1 96 ? 9.812 -14.230 -6.206 1.00 61.72 96 ASN A N 1
ATOM 719 C CA . ASN A 1 96 ? 11.076 -14.689 -5.623 1.00 61.72 96 ASN A CA 1
ATOM 720 C C . ASN A 1 96 ? 12.027 -13.623 -5.034 1.00 61.72 96 ASN A C 1
ATOM 722 O O . ASN A 1 96 ? 13.207 -13.920 -4.852 1.00 61.72 96 ASN A O 1
ATOM 726 N N . ASP A 1 97 ? 11.558 -12.428 -4.652 1.00 73.31 97 ASP A N 1
ATOM 727 C CA . ASP A 1 97 ? 12.414 -11.509 -3.882 1.00 73.31 97 ASP A CA 1
ATOM 728 C C . ASP A 1 97 ? 12.449 -11.896 -2.398 1.00 73.31 97 ASP A C 1
ATOM 730 O O . ASP A 1 97 ? 11.571 -11.540 -1.605 1.00 73.31 97 ASP A O 1
ATOM 734 N N . GLY A 1 98 ? 13.480 -12.647 -2.013 1.00 74.19 98 GLY A N 1
ATOM 735 C CA . GLY A 1 98 ? 13.620 -13.140 -0.649 1.00 74.19 98 GLY A CA 1
ATOM 736 C C . GLY A 1 98 ? 13.735 -12.052 0.420 1.00 74.19 98 GLY A C 1
ATOM 737 O O . GLY A 1 98 ? 13.333 -12.285 1.558 1.00 74.19 98 GLY A O 1
ATOM 738 N N . ARG A 1 99 ? 14.205 -10.843 0.076 1.00 79.94 99 ARG A N 1
ATOM 739 C CA . ARG A 1 99 ? 14.272 -9.725 1.032 1.00 79.94 99 ARG A CA 1
ATOM 740 C C . ARG A 1 99 ? 12.890 -9.141 1.274 1.00 79.94 99 ARG A C 1
ATOM 742 O O . ARG A 1 99 ? 12.535 -8.888 2.420 1.00 79.94 99 ARG A O 1
ATOM 749 N N . PHE A 1 100 ? 12.095 -8.972 0.221 1.00 85.75 100 PHE A N 1
ATOM 750 C CA . PHE A 1 100 ? 10.720 -8.501 0.359 1.00 85.75 100 PHE A CA 1
ATOM 751 C C . PHE A 1 100 ? 9.885 -9.460 1.220 1.00 85.75 100 PHE A C 1
ATOM 753 O O . PHE A 1 100 ? 9.280 -9.046 2.212 1.00 85.75 100 PHE A O 1
ATOM 760 N N . TRP A 1 101 ? 9.917 -10.757 0.892 1.00 86.69 101 TRP A N 1
ATOM 761 C CA . TRP A 1 101 ? 9.176 -11.774 1.642 1.00 86.69 101 TRP A CA 1
ATOM 762 C C . TRP A 1 101 ? 9.710 -11.970 3.063 1.00 86.69 101 TRP A C 1
ATOM 764 O O . TRP A 1 101 ? 8.950 -12.364 3.936 1.00 86.69 101 TRP A O 1
ATOM 774 N N . PHE A 1 102 ? 10.972 -11.637 3.341 1.00 85.12 102 PHE A N 1
ATOM 775 C CA . PHE A 1 102 ? 11.491 -11.618 4.707 1.00 85.12 102 PHE A CA 1
ATOM 776 C C . PHE A 1 102 ? 10.844 -10.527 5.573 1.00 85.12 102 PHE A C 1
ATOM 778 O O . PHE A 1 102 ? 10.558 -10.767 6.747 1.00 85.12 102 PHE A O 1
ATOM 785 N N . TYR A 1 103 ? 10.616 -9.325 5.039 1.00 87.38 103 TYR A N 1
ATOM 786 C CA . TYR A 1 103 ? 10.034 -8.230 5.823 1.00 87.38 103 TYR A CA 1
ATOM 787 C C . TYR A 1 103 ? 8.512 -8.315 5.933 1.00 87.38 103 TYR A C 1
ATOM 789 O O . TYR A 1 103 ? 7.979 -7.943 6.974 1.00 87.38 103 TYR A O 1
ATOM 797 N N . LEU A 1 104 ? 7.822 -8.834 4.913 1.00 89.06 104 LEU A N 1
ATOM 798 C CA . LEU A 1 104 ? 6.358 -8.813 4.850 1.00 89.06 104 LEU A CA 1
ATOM 799 C C . LEU A 1 104 ? 5.651 -9.430 6.080 1.00 89.06 104 LEU A C 1
ATOM 801 O O . LEU A 1 104 ? 4.788 -8.745 6.624 1.00 89.06 104 LEU A O 1
ATOM 805 N N . PRO A 1 105 ? 6.020 -10.625 6.595 1.00 90.00 105 PRO A N 1
ATOM 806 C CA . PRO A 1 105 ? 5.364 -11.210 7.768 1.00 90.00 105 PRO A CA 1
ATOM 807 C C . PRO A 1 105 ? 5.445 -10.330 9.018 1.00 90.00 105 PRO A C 1
ATOM 809 O O . PRO A 1 105 ? 4.550 -10.353 9.850 1.00 90.00 105 PRO A O 1
ATOM 812 N N . ARG A 1 106 ? 6.503 -9.519 9.149 1.00 89.56 106 ARG A N 1
ATOM 813 C CA . ARG A 1 106 ? 6.707 -8.640 10.314 1.00 89.56 106 ARG A CA 1
ATOM 814 C C . ARG A 1 106 ? 5.753 -7.451 10.333 1.00 89.56 106 ARG A C 1
ATOM 816 O O . ARG A 1 106 ? 5.602 -6.813 11.367 1.00 89.56 106 ARG A O 1
ATOM 823 N N . LEU A 1 107 ? 5.153 -7.132 9.191 1.00 90.50 107 LEU A N 1
ATOM 824 C CA . LEU A 1 107 ? 4.180 -6.051 9.071 1.00 90.50 107 LEU A CA 1
ATOM 825 C C . LEU A 1 107 ? 2.781 -6.507 9.481 1.00 90.50 107 LEU A C 1
ATOM 827 O O . LEU A 1 107 ? 1.929 -5.660 9.727 1.00 90.50 107 LEU A O 1
ATOM 831 N N . LEU 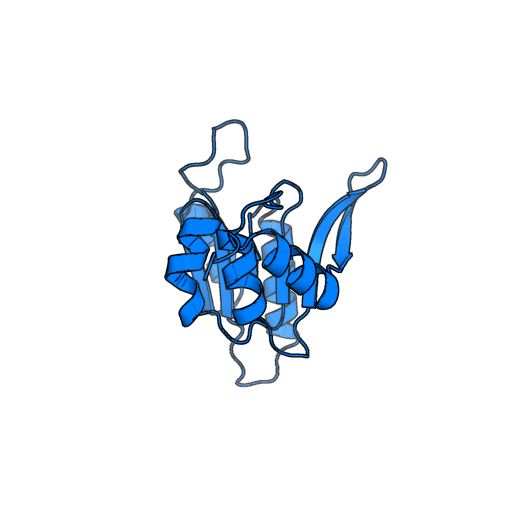A 1 108 ? 2.545 -7.819 9.517 1.00 93.12 108 LEU A N 1
ATOM 832 C CA . LEU A 1 108 ? 1.237 -8.410 9.744 1.00 93.12 108 LEU A CA 1
ATOM 833 C C . LEU A 1 108 ? 0.993 -8.662 11.238 1.00 93.12 108 LEU A C 1
ATOM 835 O O . LEU A 1 108 ? 1.902 -9.000 11.993 1.00 93.12 108 LEU A O 1
ATOM 839 N N . HIS A 1 109 ? -0.263 -8.533 11.638 1.00 93.69 109 HIS A N 1
ATOM 840 C CA . HIS A 1 109 ? -0.844 -9.062 12.868 1.00 93.69 109 HIS A CA 1
ATOM 841 C C . HIS A 1 109 ? -1.922 -10.101 12.492 1.00 93.69 109 HIS A C 1
ATOM 843 O O . HIS A 1 109 ? -2.259 -10.221 11.315 1.00 93.69 109 HIS A O 1
ATOM 849 N N . PRO A 1 110 ? -2.484 -10.868 13.444 1.00 92.19 110 PRO A N 1
ATOM 850 C CA . PRO A 1 110 ? -3.389 -11.980 13.125 1.00 92.19 110 PRO A CA 1
ATOM 851 C C . PRO A 1 110 ? -4.629 -11.617 12.293 1.00 92.19 110 PRO A C 1
ATOM 853 O O . PRO A 1 110 ? -5.147 -12.466 11.577 1.00 92.19 110 PRO A O 1
ATOM 856 N N . GLU A 1 111 ? -5.093 -10.370 12.374 1.00 93.88 111 GLU A N 1
ATOM 857 C CA . GLU A 1 111 ? -6.270 -9.876 11.642 1.00 93.88 111 GLU A CA 1
ATOM 858 C C . GLU A 1 111 ? -5.902 -9.135 10.349 1.00 93.88 111 GLU A C 1
ATOM 860 O O . GLU A 1 111 ? -6.783 -8.667 9.630 1.00 93.88 111 GLU A O 1
ATOM 865 N N . SER A 1 112 ? -4.608 -9.035 10.023 1.00 95.06 112 SER A N 1
ATOM 866 C CA . SER A 1 112 ? -4.171 -8.398 8.788 1.00 95.06 112 SER A CA 1
ATOM 867 C C . SER A 1 112 ? -4.714 -9.131 7.570 1.00 95.06 112 SER A C 1
ATOM 869 O O . SER A 1 112 ? -4.628 -10.354 7.470 1.00 95.06 112 SER A O 1
ATOM 871 N N . CYS A 1 113 ? -5.161 -8.369 6.583 1.00 94.62 113 CYS A N 1
ATOM 872 C CA . CYS A 1 113 ? -5.577 -8.875 5.290 1.00 94.62 113 CYS A CA 1
ATOM 873 C C . CYS A 1 113 ? -4.533 -8.530 4.224 1.00 94.62 113 CYS A C 1
ATOM 875 O O . CYS A 1 113 ? -4.049 -7.397 4.139 1.00 94.62 113 CYS A O 1
ATOM 877 N N . VAL A 1 114 ? -4.183 -9.503 3.383 1.00 94.06 114 VAL A N 1
ATOM 878 C CA . VAL A 1 114 ? -3.267 -9.301 2.257 1.00 94.06 114 VAL A CA 1
ATOM 879 C C . VAL A 1 114 ? -4.004 -9.619 0.968 1.00 94.06 114 VAL A C 1
ATOM 881 O O . VAL A 1 114 ? -4.428 -10.747 0.741 1.00 94.06 114 VAL A O 1
ATOM 884 N N . LEU A 1 115 ? -4.142 -8.624 0.100 1.00 93.56 115 LEU A N 1
ATOM 885 C CA . LEU A 1 115 ? -4.884 -8.720 -1.148 1.00 93.56 115 LEU A CA 1
ATOM 886 C C . LEU A 1 115 ? -3.975 -8.471 -2.344 1.00 93.56 115 LEU A C 1
ATOM 888 O O . LEU A 1 115 ? -3.081 -7.630 -2.317 1.00 93.56 115 LEU A O 1
ATOM 892 N N . ARG A 1 116 ? -4.261 -9.160 -3.443 1.00 90.81 116 ARG A N 1
ATOM 893 C CA . ARG A 1 116 ? -3.663 -8.925 -4.752 1.00 90.81 116 ARG A CA 1
ATOM 894 C C . ARG A 1 116 ? -4.729 -8.477 -5.736 1.00 90.81 116 ARG A C 1
ATOM 896 O O . ARG A 1 116 ? -5.655 -9.231 -6.038 1.00 90.81 116 ARG A O 1
ATOM 903 N N . ALA A 1 117 ? -4.555 -7.279 -6.276 1.00 89.06 117 ALA A N 1
ATOM 904 C CA . ALA A 1 117 ? -5.334 -6.805 -7.402 1.00 89.06 117 ALA A CA 1
ATOM 905 C C . ALA A 1 117 ? -4.971 -7.600 -8.665 1.00 89.06 117 ALA A C 1
ATOM 907 O O . ALA A 1 117 ? -3.802 -7.880 -8.928 1.00 89.06 117 ALA A O 1
ATOM 908 N N . HIS A 1 118 ? -5.971 -7.961 -9.451 1.00 85.44 118 HIS A N 1
ATOM 909 C CA . HIS A 1 118 ? -5.813 -8.523 -10.785 1.00 85.44 118 HIS A CA 1
ATOM 910 C C . HIS A 1 118 ? -6.983 -8.057 -11.646 1.00 85.44 118 HIS A C 1
ATOM 912 O O . HIS A 1 118 ? -8.100 -7.914 -11.145 1.00 85.44 118 HIS A O 1
ATOM 918 N N . ARG A 1 119 ? -6.748 -7.803 -12.932 1.00 79.00 119 ARG A N 1
ATOM 919 C CA . ARG A 1 119 ? -7.838 -7.540 -13.871 1.00 79.00 119 ARG A CA 1
ATOM 920 C C . ARG A 1 119 ? -8.365 -8.872 -14.381 1.00 79.00 119 ARG A C 1
ATOM 922 O O . ARG A 1 119 ? -7.593 -9.749 -14.765 1.00 79.00 119 ARG A O 1
ATOM 929 N N . ALA A 1 120 ? -9.680 -9.044 -14.359 1.00 66.44 120 ALA A N 1
ATOM 930 C CA . ALA A 1 120 ? -10.330 -10.265 -14.817 1.00 66.44 120 ALA A CA 1
ATOM 931 C C . ALA A 1 120 ? -11.505 -9.948 -15.749 1.00 66.44 120 ALA A C 1
ATOM 933 O O . ALA A 1 120 ? -12.203 -8.953 -15.571 1.00 66.44 120 ALA A O 1
ATOM 934 N N . GLY A 1 121 ? -11.748 -10.842 -16.710 1.00 61.78 121 GLY A N 1
ATOM 935 C CA . GLY A 1 121 ? -12.867 -10.738 -17.648 1.00 61.78 121 GLY A CA 1
ATOM 936 C C . GLY A 1 121 ? -12.608 -9.821 -18.847 1.00 61.78 121 GLY A C 1
ATOM 937 O O . GLY A 1 121 ? -11.549 -9.209 -18.975 1.00 61.78 121 GLY A O 1
ATOM 938 N N . VAL A 1 122 ? -13.597 -9.764 -19.743 1.00 61.03 122 VAL A N 1
ATOM 939 C CA . VAL A 1 122 ? -13.553 -8.975 -20.989 1.00 61.03 122 VAL A CA 1
ATOM 940 C C . VAL A 1 122 ? -13.529 -7.471 -20.688 1.00 61.03 122 VAL A C 1
ATOM 942 O O . VAL A 1 122 ? -12.835 -6.722 -21.371 1.00 61.03 122 VAL A O 1
ATOM 945 N N . ASP A 1 123 ? -14.187 -7.060 -19.601 1.00 67.06 123 ASP A N 1
ATOM 946 C CA . ASP A 1 123 ? -14.330 -5.659 -19.186 1.00 67.06 123 ASP A CA 1
ATOM 947 C C . ASP A 1 123 ? -13.171 -5.144 -18.309 1.00 67.06 123 ASP A C 1
ATOM 949 O O . ASP A 1 123 ? -13.187 -4.000 -17.860 1.00 67.06 123 ASP A O 1
ATOM 953 N N . GLN A 1 124 ? -12.145 -5.973 -18.063 1.00 70.00 124 GLN A N 1
ATOM 954 C CA . GLN A 1 124 ? -10.995 -5.649 -17.205 1.00 70.00 124 GLN A CA 1
ATOM 955 C C . GLN A 1 124 ? -11.368 -5.168 -15.792 1.00 70.00 124 GLN A C 1
ATOM 957 O O . GLN A 1 124 ? -10.699 -4.300 -15.221 1.00 70.00 124 GLN A O 1
ATOM 962 N N . GLU A 1 125 ? -12.410 -5.747 -15.196 1.00 76.06 125 GLU A N 1
ATOM 963 C CA . GLU A 1 125 ? -12.788 -5.423 -13.825 1.00 76.06 125 GLU A CA 1
ATOM 964 C C . GLU A 1 125 ? -11.650 -5.759 -12.854 1.00 76.06 125 GLU A C 1
ATOM 966 O O . GLU A 1 125 ? -11.064 -6.847 -12.889 1.00 76.06 125 GLU A O 1
ATOM 971 N N . CYS A 1 126 ? -11.344 -4.818 -11.958 1.00 77.00 126 CYS A N 1
ATOM 972 C CA . CYS A 1 126 ? -10.364 -5.034 -10.904 1.00 77.00 126 CYS A CA 1
ATOM 973 C C . CYS A 1 126 ? -10.963 -5.948 -9.831 1.00 77.00 126 CYS A C 1
ATOM 975 O O . CYS A 1 126 ? -11.894 -5.561 -9.124 1.00 77.00 126 CYS A O 1
ATOM 977 N N . ARG A 1 127 ? -10.390 -7.139 -9.671 1.00 87.06 127 ARG A N 1
ATOM 978 C CA . ARG A 1 127 ? -10.728 -8.095 -8.616 1.00 87.06 127 ARG A CA 1
ATOM 979 C C . ARG A 1 127 ? -9.578 -8.230 -7.633 1.00 87.06 127 ARG A C 1
ATOM 981 O O . ARG A 1 127 ? -8.416 -8.013 -7.974 1.00 8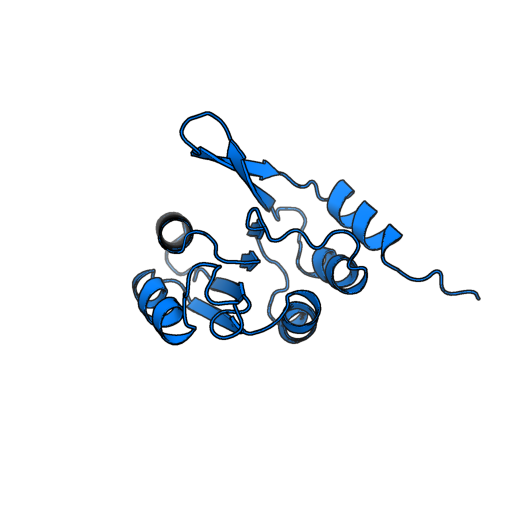7.06 127 ARG A O 1
ATOM 988 N N . PHE A 1 128 ? -9.907 -8.610 -6.405 1.00 89.12 128 PHE A N 1
ATOM 989 C CA . PHE A 1 128 ? -8.926 -8.893 -5.366 1.00 89.12 128 PHE A CA 1
ATOM 990 C C . PHE A 1 128 ? -8.911 -10.387 -5.070 1.00 89.12 128 PHE A C 1
ATOM 992 O O . PHE A 1 128 ? -9.960 -11.006 -4.922 1.00 89.12 128 PHE A O 1
ATOM 999 N N . ALA A 1 129 ? -7.715 -10.959 -5.010 1.00 90.88 129 ALA A N 1
ATOM 1000 C CA . ALA A 1 129 ? -7.485 -12.304 -4.510 1.00 90.88 129 ALA A CA 1
ATOM 1001 C C . ALA A 1 129 ? -6.727 -12.204 -3.189 1.00 90.88 129 ALA A C 1
ATOM 1003 O O . ALA A 1 129 ? -5.720 -11.498 -3.111 1.00 90.88 129 ALA A O 1
ATOM 1004 N N . GLU A 1 130 ? -7.201 -12.897 -2.163 1.00 93.12 130 GLU A N 1
ATOM 1005 C CA . GLU A 1 130 ? -6.509 -12.953 -0.882 1.00 93.12 130 GLU A CA 1
ATOM 1006 C C . GLU A 1 130 ? -5.227 -13.792 -0.991 1.00 93.12 130 GLU A C 1
ATOM 1008 O O . GLU A 1 130 ? -5.199 -14.849 -1.626 1.00 93.12 130 GLU A O 1
ATOM 1013 N N . ILE A 1 131 ? -4.156 -13.309 -0.365 1.00 91.69 131 ILE A N 1
ATOM 1014 C CA . ILE A 1 131 ? -2.942 -14.070 -0.091 1.00 91.69 131 ILE A CA 1
ATOM 1015 C C . ILE A 1 131 ? -2.979 -14.415 1.394 1.00 91.69 131 ILE A C 1
ATOM 1017 O O . ILE A 1 131 ? -2.840 -13.541 2.243 1.00 91.69 131 ILE A O 1
ATOM 1021 N N . THR A 1 132 ? -3.158 -15.693 1.711 1.00 93.00 132 THR A N 1
ATOM 1022 C CA . THR A 1 132 ? -3.277 -16.131 3.105 1.00 93.00 132 THR A CA 1
ATOM 1023 C C . THR A 1 132 ? -1.977 -15.908 3.880 1.00 93.00 132 THR A C 1
ATOM 1025 O O . THR A 1 132 ? -0.882 -15.928 3.310 1.00 93.00 132 THR A O 1
ATOM 1028 N N . HIS A 1 133 ? -2.080 -15.777 5.206 1.00 91.88 133 HIS A N 1
ATOM 1029 C CA . HIS A 1 133 ? -0.913 -15.712 6.100 1.00 91.88 133 HIS A CA 1
ATOM 1030 C C . HIS A 1 133 ? 0.042 -16.893 5.890 1.00 91.88 133 HIS A C 1
ATOM 1032 O O . HIS A 1 133 ? 1.245 -16.694 5.746 1.00 91.88 133 HIS A O 1
ATOM 1038 N N . ALA A 1 134 ? -0.497 -18.108 5.749 1.00 91.38 134 ALA A N 1
ATOM 1039 C CA . ALA A 1 134 ? 0.296 -19.305 5.470 1.00 91.38 134 ALA A CA 1
ATOM 1040 C C . ALA A 1 134 ? 1.074 -19.204 4.143 1.00 91.38 134 ALA A C 1
ATOM 1042 O O . ALA A 1 134 ? 2.222 -19.636 4.057 1.00 91.38 134 ALA A O 1
ATOM 1043 N N . GLU A 1 135 ? 0.482 -18.611 3.102 1.00 90.38 135 GLU A N 1
ATOM 1044 C CA . GLU A 1 135 ? 1.170 -18.386 1.828 1.00 90.38 135 GLU A CA 1
ATOM 1045 C C . GLU A 1 135 ? 2.264 -17.315 1.953 1.00 90.38 135 GLU A C 1
ATOM 1047 O O . GLU A 1 135 ? 3.347 -17.473 1.380 1.00 90.38 135 GLU A O 1
ATOM 1052 N N . VAL A 1 136 ? 2.019 -16.251 2.725 1.00 89.44 136 VAL A N 1
ATOM 1053 C CA . VAL A 1 136 ? 3.029 -15.229 3.039 1.00 89.44 136 VAL A CA 1
ATOM 1054 C C . VAL A 1 136 ? 4.222 -15.852 3.771 1.00 89.44 136 VAL A C 1
ATOM 1056 O O . VAL A 1 136 ? 5.365 -15.661 3.347 1.00 89.44 136 VAL A O 1
ATOM 1059 N N . GLU A 1 137 ? 3.976 -16.648 4.812 1.00 89.69 137 GLU A N 1
ATOM 1060 C CA . GLU A 1 137 ? 5.016 -17.361 5.564 1.00 89.69 137 GLU A CA 1
ATOM 1061 C C . GLU A 1 137 ? 5.786 -18.351 4.688 1.00 89.69 137 GLU A C 1
ATOM 1063 O O . GLU A 1 137 ? 7.022 -18.382 4.704 1.00 89.69 137 GLU A O 1
ATOM 1068 N N . ARG A 1 138 ? 5.077 -19.122 3.854 1.00 88.12 138 ARG A N 1
ATOM 1069 C CA . ARG A 1 138 ? 5.698 -20.064 2.921 1.00 88.12 138 ARG A CA 1
ATOM 1070 C C . ARG A 1 138 ? 6.682 -19.344 2.001 1.00 88.12 138 ARG A C 1
ATOM 1072 O O . ARG A 1 138 ? 7.825 -19.782 1.864 1.00 88.12 138 ARG A O 1
ATOM 1079 N N . ARG A 1 139 ? 6.292 -18.214 1.407 1.00 87.50 139 ARG A N 1
ATOM 1080 C CA . ARG A 1 139 ? 7.183 -17.415 0.545 1.00 87.50 139 ARG A CA 1
ATOM 1081 C C . ARG A 1 139 ? 8.360 -16.813 1.310 1.00 87.50 139 ARG A C 1
ATOM 1083 O O . ARG A 1 139 ? 9.474 -16.817 0.788 1.00 87.50 139 ARG A O 1
ATOM 1090 N N . ALA A 1 140 ? 8.140 -16.364 2.545 1.00 86.50 140 ALA A N 1
ATOM 1091 C CA . ALA A 1 140 ? 9.203 -15.865 3.418 1.00 86.50 140 ALA A CA 1
ATOM 1092 C C . ALA A 1 140 ? 10.266 -16.936 3.703 1.00 86.50 140 ALA A C 1
ATOM 1094 O O . ALA A 1 140 ? 11.462 -16.645 3.678 1.00 86.50 140 ALA A O 1
ATOM 1095 N N . SER A 1 141 ? 9.841 -18.186 3.909 1.00 82.44 141 SER A N 1
ATOM 1096 C CA . SER A 1 141 ? 10.742 -19.312 4.183 1.00 82.44 141 SER A CA 1
ATOM 1097 C C . SER A 1 141 ? 11.589 -19.730 2.975 1.00 82.44 141 SER A C 1
ATOM 1099 O O . SER A 1 141 ? 12.751 -20.093 3.138 1.00 82.44 141 SER A O 1
ATOM 1101 N N . ILE A 1 142 ? 11.038 -19.630 1.759 1.00 76.06 142 ILE A N 1
ATOM 1102 C CA . ILE A 1 142 ? 11.735 -19.969 0.506 1.00 76.06 142 ILE A CA 1
ATOM 1103 C C . ILE A 1 142 ? 12.785 -18.903 0.151 1.00 76.06 142 ILE A C 1
ATOM 1105 O O . ILE A 1 142 ? 13.818 -19.217 -0.434 1.00 76.06 142 ILE A O 1
ATOM 1109 N N . GLY A 1 143 ? 12.527 -17.641 0.506 1.00 63.72 143 GLY A N 1
ATOM 1110 C CA . GLY A 1 143 ? 13.383 -16.498 0.186 1.00 63.72 143 GLY A CA 1
ATOM 1111 C C . GLY A 1 143 ? 14.622 -16.318 1.072 1.00 63.72 143 GLY A C 1
ATOM 1112 O O . GLY A 1 143 ? 15.506 -15.528 0.738 1.00 63.72 143 GLY A O 1
ATOM 1113 N N . LEU A 1 144 ? 14.705 -17.023 2.200 1.00 59.62 144 LEU A N 1
ATOM 1114 C CA . LEU A 1 144 ? 15.842 -16.948 3.113 1.00 59.62 144 LEU A CA 1
ATOM 1115 C C . LEU A 1 144 ? 16.977 -17.866 2.625 1.00 59.62 144 LEU A C 1
ATOM 1117 O O . LEU A 1 144 ? 16.764 -19.076 2.518 1.00 59.62 144 LEU A O 1
ATOM 1121 N N . PRO A 1 145 ? 18.203 -17.359 2.369 1.00 52.56 145 PRO A N 1
ATOM 1122 C CA . PRO A 1 145 ? 19.339 -18.240 2.145 1.00 52.56 145 PRO A CA 1
ATOM 1123 C C . PRO A 1 145 ? 19.526 -19.102 3.396 1.00 52.56 145 PRO A C 1
ATOM 1125 O O . PRO A 1 145 ? 19.629 -18.582 4.510 1.00 52.56 145 PRO A O 1
ATOM 1128 N N . ARG A 1 146 ? 19.539 -20.427 3.207 1.00 50.12 146 ARG A N 1
ATOM 1129 C CA . ARG A 1 146 ? 19.839 -21.412 4.252 1.00 50.12 146 ARG A CA 1
ATOM 1130 C C . ARG A 1 146 ? 21.133 -20.972 4.943 1.00 50.12 146 ARG A C 1
ATOM 1132 O O . ARG A 1 146 ? 22.199 -21.024 4.332 1.00 50.12 146 ARG A O 1
ATOM 1139 N N . ARG A 1 147 ? 21.050 -20.506 6.193 1.00 48.91 147 ARG A N 1
ATOM 1140 C CA . ARG A 1 147 ? 22.242 -20.327 7.026 1.00 48.91 147 ARG A CA 1
ATOM 1141 C C . ARG A 1 147 ? 22.819 -21.719 7.246 1.00 48.91 147 ARG A C 1
ATOM 1143 O O . ARG A 1 147 ? 22.228 -22.520 7.964 1.00 48.91 147 ARG A O 1
ATOM 1150 N N . VAL A 1 148 ? 23.908 -22.018 6.546 1.00 42.53 148 VAL A N 1
ATOM 1151 C CA . VAL A 1 148 ? 24.749 -23.175 6.843 1.00 42.53 148 VAL A CA 1
ATOM 1152 C C . VAL A 1 148 ? 25.389 -22.872 8.197 1.00 42.53 148 VAL A C 1
ATOM 1154 O O . VAL A 1 148 ? 26.029 -21.830 8.344 1.00 42.53 148 VAL A O 1
ATOM 1157 N N . ALA A 1 149 ? 25.063 -23.705 9.183 1.00 41.91 149 ALA A N 1
ATOM 1158 C CA . ALA A 1 149 ? 25.664 -23.699 10.512 1.00 41.91 149 ALA A CA 1
ATOM 1159 C C . ALA A 1 149 ? 27.086 -24.265 10.460 1.00 41.91 149 ALA A C 1
ATOM 1161 O O . ALA A 1 149 ? 27.328 -25.131 9.586 1.00 41.91 149 ALA A O 1
#